Protein AF-S4NIN0-F1 (afdb_monomer_lite)

Sequence (143 aa):
MNIAINLIAAFFIVFGVINLISAWRQRSNNEVTDYSLAIGITQLIIAVIVFLLAEPLLSFLPFILGIVLVITGVSNVFTALNHRQYVNVSPMPFVLYGILLILVGILLAFNPFGTVLVLLQIFGATMVVMAIMEIVTSWKLGI

InterPro domains:
  IPR005325 Protein of unknown function DUF308, membrane [PF03729] (6-51)
  IPR005325 Protein of unknown function DUF308, membrane [PF03729] (97-139)
  IPR052712 Acid resistance chaperone HdeD [PTHR34989] (6-84)

Foldseek 3Di:
DDVVLVVLLVVLVVVLVVLVVVLVVVVVVPDPDNCSVVVSVVSVVVSVCCSVVVVVVVLVVLLVVLVVLLVQLVVQLVCLVPCPPPVPDRSVVSNVSSVVSNVLSVCCNVPVVVSVVVVVVVVVVVVVVVVVVVVVVCVVVVD

Radius of gyration: 26.56 Å; chains: 1; bounding box: 56×49×72 Å

Secondary structure (DSSP, 8-state):
--HHHHHHHHHHHHHHHHHHHHHHHHTTTT-S---HHHHHHHHHHHHHHHHHHHHHHHHHHHHHHHHHHHHHHHHHHHHHHH-TT-TTS-SHHHHHHHHHHHHHHHHHHHSHHHHHHHHHHHHHHHHHHHHHHHHHHHHHHT-

pLDDT: mean 80.47, std 14.11, range [51.28, 97.88]

Organism: NCBI:txid1423780

Structure (mmCIF, N/CA/C/O backbone):
data_AF-S4NIN0-F1
#
_entry.id   AF-S4NIN0-F1
#
loop_
_atom_site.group_PDB
_atom_site.id
_atom_site.type_symbol
_atom_site.label_atom_id
_atom_site.label_alt_id
_atom_site.label_comp_id
_atom_site.label_asym_id
_atom_site.label_entity_id
_atom_site.label_seq_id
_atom_site.pdbx_PDB_ins_code
_atom_site.Cartn_x
_atom_site.Cartn_y
_atom_site.Cartn_z
_atom_site.occupancy
_atom_site.B_iso_or_equiv
_atom_site.auth_seq_id
_atom_site.auth_comp_id
_atom_site.auth_asym_id
_atom_site.auth_atom_id
_atom_site.pdbx_PDB_model_num
ATOM 1 N N . MET A 1 1 ? -16.348 -2.124 1.184 1.00 51.28 1 MET A N 1
ATOM 2 C CA . MET A 1 1 ? -16.293 -2.252 2.655 1.00 51.28 1 MET A CA 1
ATOM 3 C C . MET A 1 1 ? -15.322 -3.377 2.984 1.00 51.28 1 MET A C 1
ATOM 5 O O . MET A 1 1 ? -15.539 -4.489 2.516 1.00 51.28 1 MET A O 1
ATOM 9 N N . ASN A 1 2 ? -14.212 -3.088 3.662 1.00 72.12 2 ASN A N 1
ATOM 10 C CA . ASN A 1 2 ? -13.121 -4.044 3.866 1.00 72.12 2 ASN A CA 1
ATOM 11 C C . ASN A 1 2 ? -13.560 -5.134 4.869 1.00 72.12 2 ASN A C 1
ATOM 13 O O . ASN A 1 2 ? -13.809 -4.831 6.035 1.00 72.12 2 ASN A O 1
ATOM 17 N N . ILE A 1 3 ? -13.696 -6.392 4.425 1.00 76.88 3 ILE A N 1
ATOM 18 C CA . ILE A 1 3 ? -14.247 -7.503 5.235 1.00 76.88 3 ILE A CA 1
ATOM 19 C C . ILE A 1 3 ? -13.480 -7.678 6.553 1.00 76.88 3 ILE A C 1
ATOM 21 O O . ILE A 1 3 ? -14.094 -7.899 7.593 1.00 76.88 3 ILE A O 1
ATOM 25 N N . ALA A 1 4 ? -12.157 -7.499 6.533 1.00 66.44 4 ALA A N 1
ATOM 26 C CA . ALA A 1 4 ? -11.323 -7.571 7.730 1.00 66.44 4 ALA A CA 1
ATOM 27 C C . ALA A 1 4 ? -11.675 -6.489 8.768 1.00 66.44 4 ALA A C 1
ATOM 29 O O . ALA A 1 4 ? -11.797 -6.793 9.951 1.00 66.44 4 ALA A O 1
ATOM 30 N N . ILE A 1 5 ? -11.906 -5.246 8.330 1.00 67.12 5 ILE A N 1
ATOM 31 C CA . ILE A 1 5 ? -12.282 -4.135 9.220 1.00 67.12 5 ILE A CA 1
ATOM 32 C C . ILE A 1 5 ? -13.664 -4.395 9.821 1.00 67.12 5 ILE A C 1
ATOM 34 O O . ILE A 1 5 ? -13.843 -4.228 11.023 1.00 67.12 5 ILE A O 1
ATOM 38 N N . ASN A 1 6 ? -14.613 -4.889 9.020 1.00 70.94 6 ASN A N 1
ATOM 39 C CA . ASN A 1 6 ? -15.934 -5.273 9.517 1.00 70.94 6 ASN A CA 1
ATOM 40 C C . ASN A 1 6 ? -15.868 -6.411 10.542 1.00 70.94 6 ASN A C 1
ATOM 42 O O . ASN A 1 6 ? -16.598 -6.368 11.527 1.00 70.94 6 ASN A O 1
ATOM 46 N N . LEU A 1 7 ? -15.003 -7.408 10.340 1.00 76.56 7 LEU A N 1
ATOM 47 C CA . LEU A 1 7 ? -14.821 -8.505 11.294 1.00 76.56 7 LEU A CA 1
ATOM 48 C C . LEU A 1 7 ? -14.216 -8.014 12.614 1.00 76.56 7 LEU A C 1
ATOM 50 O O . LEU A 1 7 ? -14.699 -8.388 13.681 1.00 76.56 7 LEU A O 1
ATOM 54 N N . ILE A 1 8 ? -13.212 -7.136 12.551 1.00 66.75 8 ILE A N 1
ATOM 55 C CA . ILE A 1 8 ? -12.598 -6.529 13.740 1.00 66.75 8 ILE A CA 1
ATOM 56 C C . ILE A 1 8 ? -13.618 -5.644 14.471 1.00 66.75 8 ILE A C 1
ATOM 58 O O . ILE A 1 8 ? -13.784 -5.761 15.684 1.00 66.75 8 ILE A O 1
ATOM 62 N N . ALA A 1 9 ? -14.360 -4.807 13.744 1.00 65.31 9 ALA A N 1
ATOM 63 C CA . ALA A 1 9 ? -15.401 -3.951 14.306 1.00 65.31 9 ALA A CA 1
ATOM 64 C C . ALA A 1 9 ? -16.528 -4.766 14.955 1.00 65.31 9 ALA A C 1
ATOM 66 O O . ALA A 1 9 ? -16.929 -4.476 16.079 1.00 65.31 9 ALA A O 1
ATOM 67 N N . ALA A 1 10 ? -16.9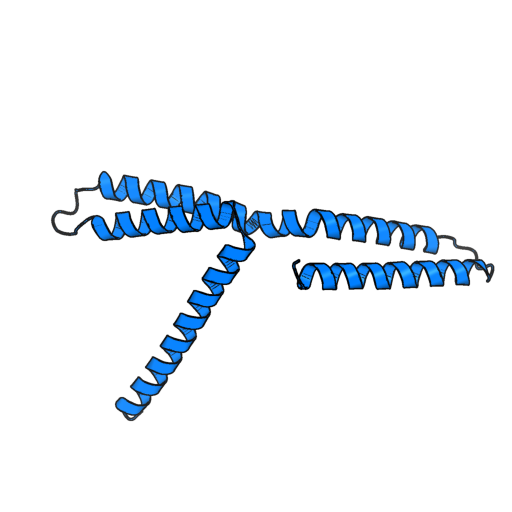98 -5.824 14.288 1.00 74.88 10 ALA A N 1
ATOM 68 C CA . ALA A 1 10 ? -18.007 -6.729 14.826 1.00 74.88 10 ALA A CA 1
ATOM 69 C C . ALA A 1 10 ? -17.519 -7.426 16.103 1.00 74.88 10 ALA A C 1
ATOM 71 O O . ALA A 1 10 ? -18.270 -7.503 17.072 1.00 74.88 10 ALA A O 1
ATOM 72 N N . PHE A 1 11 ? -16.259 -7.868 16.143 1.00 74.94 11 PHE A N 1
ATOM 73 C CA . PHE A 1 11 ? -15.654 -8.446 17.343 1.00 74.94 11 PHE A CA 1
ATOM 74 C C . PHE A 1 11 ? -15.674 -7.461 18.521 1.00 74.94 11 PHE A C 1
ATOM 76 O O . PHE A 1 11 ? -16.152 -7.808 19.601 1.00 74.94 11 PHE A O 1
ATOM 83 N N . PHE A 1 12 ? -15.234 -6.216 18.310 1.00 68.38 12 PHE A N 1
ATOM 84 C CA . PHE A 1 12 ? -15.247 -5.188 19.354 1.00 68.38 12 PHE A CA 1
ATOM 85 C C . PHE A 1 12 ? -16.663 -4.777 19.782 1.00 68.38 12 PHE A C 1
ATOM 87 O O . PHE A 1 12 ? -16.886 -4.550 20.970 1.00 68.38 12 PHE A O 1
ATOM 94 N N . ILE A 1 13 ? -17.630 -4.728 18.860 1.00 73.00 13 ILE A N 1
ATOM 95 C CA . ILE A 1 13 ? -19.041 -4.461 19.182 1.00 73.00 13 ILE A CA 1
ATOM 96 C C . ILE A 1 13 ? -19.612 -5.586 20.047 1.00 73.00 13 ILE A C 1
ATOM 98 O O . ILE A 1 13 ? -20.211 -5.309 21.083 1.00 73.00 13 ILE A O 1
ATOM 102 N N . VAL A 1 14 ? -19.397 -6.850 19.669 1.00 77.69 14 VAL A N 1
ATOM 103 C CA . VAL A 1 14 ? -19.869 -8.008 20.444 1.00 77.69 14 VAL A CA 1
ATOM 104 C C . VAL A 1 14 ? -19.254 -7.999 21.844 1.00 77.69 14 VAL A C 1
ATOM 106 O O . VAL A 1 14 ? -19.980 -8.128 22.828 1.00 77.69 14 VAL A O 1
ATOM 109 N N . PHE A 1 15 ? -17.946 -7.760 21.960 1.00 69.69 15 PHE A N 1
ATOM 110 C CA . PHE A 1 15 ? -17.277 -7.645 23.258 1.00 69.69 15 PHE A CA 1
ATOM 111 C C . PHE A 1 15 ? -17.782 -6.458 24.091 1.00 69.69 15 PHE A C 1
ATOM 113 O O . PHE A 1 15 ? -18.024 -6.612 25.288 1.00 69.69 15 PHE A O 1
ATOM 120 N N . GLY A 1 16 ? -17.996 -5.294 23.472 1.00 67.25 16 GLY A N 1
ATOM 121 C CA . GLY A 1 16 ? -18.553 -4.117 24.138 1.00 67.25 16 GLY A CA 1
ATOM 122 C C . GLY A 1 16 ? -19.965 -4.362 24.675 1.00 67.25 16 GLY A C 1
ATOM 123 O O . GLY A 1 16 ? -20.258 -4.009 25.815 1.00 67.25 16 GLY A O 1
ATOM 124 N N . VAL A 1 17 ? -20.819 -5.037 23.897 1.00 75.12 17 VAL A N 1
ATOM 125 C CA . VAL A 1 17 ? -22.184 -5.406 24.306 1.00 75.12 17 VAL A CA 1
ATOM 126 C C . VAL A 1 17 ? -22.167 -6.429 25.445 1.00 75.12 17 VAL A C 1
ATOM 128 O O . VAL A 1 17 ? -22.893 -6.253 26.423 1.00 75.12 17 VAL A O 1
ATOM 131 N N . ILE A 1 18 ? -21.314 -7.458 25.375 1.00 72.12 18 ILE A N 1
ATOM 132 C CA . ILE A 1 18 ? -21.166 -8.459 26.447 1.00 72.12 18 ILE A CA 1
ATOM 133 C C . ILE A 1 18 ? -20.757 -7.789 27.767 1.00 72.12 18 ILE A C 1
ATOM 135 O O . ILE A 1 18 ? -21.344 -8.085 28.809 1.00 72.12 18 ILE A O 1
ATOM 139 N N . ASN A 1 19 ? -19.801 -6.857 27.732 1.00 63.19 19 ASN A N 1
ATOM 140 C CA . ASN A 1 19 ? -19.353 -6.147 28.932 1.00 63.19 19 ASN A CA 1
ATOM 141 C C . ASN A 1 19 ? -20.395 -5.153 29.464 1.00 63.19 19 ASN A C 1
ATOM 143 O O . ASN A 1 19 ? -20.506 -4.986 30.676 1.00 63.19 19 ASN A O 1
ATOM 147 N N . LEU A 1 20 ? -21.226 -4.559 28.602 1.00 68.38 20 LEU A N 1
ATOM 148 C CA . LEU A 1 20 ? -22.358 -3.734 29.038 1.00 68.38 20 LEU A CA 1
ATOM 149 C C . LEU A 1 20 ? -23.411 -4.561 29.790 1.00 68.38 20 LEU A C 1
ATOM 151 O O . LEU A 1 20 ? -23.900 -4.151 30.843 1.00 68.38 20 LEU A O 1
ATOM 155 N N . ILE A 1 21 ? -23.731 -5.746 29.260 1.00 71.25 21 ILE A N 1
ATOM 156 C CA . ILE A 1 21 ? -24.680 -6.684 29.870 1.00 71.25 21 ILE A CA 1
ATOM 157 C C . ILE A 1 21 ? -24.124 -7.221 31.195 1.00 71.25 21 ILE A C 1
ATOM 159 O O . ILE A 1 21 ? -24.863 -7.317 32.177 1.00 71.25 21 ILE A O 1
ATOM 163 N N . SER A 1 22 ? -22.826 -7.543 31.255 1.00 61.38 22 SER A N 1
ATOM 164 C CA . SER A 1 22 ? -22.192 -7.999 32.496 1.00 61.38 22 SER A CA 1
ATOM 165 C C . SER A 1 22 ? -22.194 -6.897 33.560 1.00 61.38 22 SER A C 1
ATOM 167 O O . SER A 1 22 ? -22.568 -7.177 34.696 1.00 61.38 22 SER A O 1
ATOM 169 N N . ALA A 1 23 ? -21.919 -5.641 33.187 1.00 59.66 23 ALA A N 1
ATOM 170 C CA . ALA A 1 23 ? -21.960 -4.490 34.088 1.00 59.66 23 ALA A CA 1
ATOM 171 C C . ALA A 1 23 ? -23.367 -4.238 34.660 1.00 59.66 23 ALA A C 1
ATOM 173 O O . ALA A 1 23 ? -23.515 -3.976 35.854 1.00 59.66 23 ALA A O 1
ATOM 174 N N . TRP A 1 24 ? -24.417 -4.379 33.842 1.00 61.53 24 TRP A N 1
ATOM 175 C CA . TRP A 1 24 ? -25.807 -4.280 34.311 1.00 61.53 24 TRP A CA 1
ATOM 176 C C . TRP A 1 24 ? -26.172 -5.399 35.289 1.00 61.53 24 TRP A C 1
ATOM 178 O O . TRP A 1 24 ? -26.855 -5.156 36.283 1.00 61.53 24 TRP A O 1
ATOM 188 N N . ARG A 1 25 ? -25.679 -6.616 35.045 1.00 61.97 25 ARG A N 1
ATOM 189 C CA . ARG A 1 25 ? -25.915 -7.769 35.920 1.00 61.97 25 ARG A CA 1
ATOM 190 C C . ARG A 1 25 ? -25.129 -7.678 37.233 1.00 61.97 25 ARG A C 1
ATOM 192 O O . ARG A 1 25 ? -25.640 -8.086 38.270 1.00 61.97 25 ARG A O 1
ATOM 199 N N . GLN A 1 26 ? -23.928 -7.100 37.211 1.00 51.66 26 GLN A N 1
ATOM 200 C CA . GLN A 1 26 ? -23.083 -6.899 38.396 1.00 51.66 26 GLN A CA 1
ATOM 201 C C . GLN A 1 26 ? -23.640 -5.816 39.329 1.00 51.66 26 GLN A C 1
ATOM 203 O O . GLN A 1 26 ? -23.613 -5.981 40.547 1.00 51.66 26 GLN A O 1
ATOM 208 N N . ARG A 1 27 ? -24.264 -4.772 38.764 1.00 52.16 27 ARG A N 1
ATOM 209 C CA . ARG A 1 27 ? -25.002 -3.744 39.520 1.00 52.16 27 ARG A CA 1
ATOM 210 C C . ARG A 1 27 ? -26.163 -4.304 40.350 1.00 52.16 27 ARG A C 1
ATOM 212 O O . ARG A 1 27 ? -26.557 -3.683 41.328 1.00 52.16 27 ARG A O 1
ATOM 219 N N . SER A 1 28 ? -26.698 -5.469 39.979 1.00 54.28 28 SER A N 1
ATOM 220 C CA . SER A 1 28 ? -27.775 -6.142 40.713 1.00 54.28 28 SER A CA 1
ATOM 221 C C . SER A 1 28 ? -27.293 -6.929 41.941 1.00 54.28 28 SER A C 1
ATOM 223 O O . SER A 1 28 ? -28.134 -7.317 42.748 1.00 54.28 28 SER A O 1
ATOM 225 N N . ASN A 1 29 ? -25.984 -7.180 42.093 1.00 55.00 29 ASN A N 1
ATOM 226 C CA . ASN A 1 29 ? -25.438 -8.085 43.117 1.00 55.00 29 ASN A CA 1
ATOM 227 C C . ASN A 1 29 ? -24.643 -7.395 44.246 1.00 55.00 29 ASN A C 1
ATOM 229 O O . ASN A 1 29 ? -24.083 -8.093 45.082 1.00 55.00 29 ASN A O 1
ATOM 233 N N . ASN A 1 30 ? -24.626 -6.056 44.330 1.00 54.53 30 ASN A N 1
ATOM 234 C CA . ASN A 1 30 ? -24.033 -5.296 45.450 1.00 54.53 30 ASN A CA 1
ATOM 235 C C . ASN A 1 30 ? -22.577 -5.661 45.828 1.00 54.53 30 ASN A C 1
ATOM 237 O O . ASN A 1 30 ? -22.164 -5.458 46.971 1.00 54.53 30 ASN A O 1
ATOM 241 N N . GLU A 1 31 ? -21.761 -6.140 44.887 1.00 54.25 31 GLU A N 1
ATOM 242 C CA . GLU A 1 31 ? -20.325 -6.291 45.130 1.00 54.25 31 GLU A CA 1
ATOM 243 C C . GLU A 1 31 ? -19.595 -4.981 44.825 1.00 54.25 31 GLU A C 1
ATOM 245 O O . GLU A 1 31 ? -19.505 -4.503 43.693 1.00 54.25 31 GLU A O 1
ATOM 250 N N . VAL A 1 32 ? -19.105 -4.384 45.908 1.00 55.00 32 VAL A N 1
ATOM 251 C CA . VAL A 1 32 ? -18.278 -3.185 45.960 1.00 55.00 32 VAL A CA 1
ATOM 252 C C . VAL A 1 32 ? -16.966 -3.471 45.240 1.00 55.00 32 VAL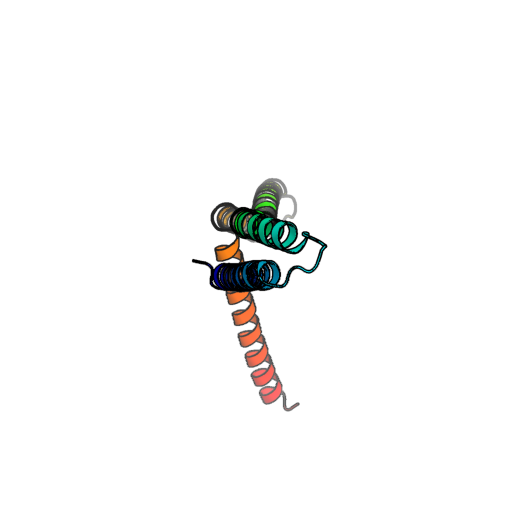 A C 1
ATOM 254 O O . VAL A 1 32 ? -16.070 -4.062 45.829 1.00 55.00 32 VAL A O 1
ATOM 257 N N . THR A 1 33 ? -16.868 -3.096 43.963 1.00 51.66 33 THR A N 1
ATOM 258 C CA . THR A 1 33 ? -15.771 -2.300 43.375 1.00 51.66 33 THR A CA 1
ATOM 259 C C . THR A 1 33 ? -16.140 -1.966 41.914 1.00 51.66 33 THR A C 1
ATOM 261 O O . THR A 1 33 ? -16.033 -2.786 41.004 1.00 51.66 33 THR A O 1
ATOM 264 N N . ASP A 1 34 ? -16.594 -0.732 41.702 1.00 61.78 34 ASP A N 1
ATOM 265 C CA . ASP A 1 34 ? -17.327 -0.213 40.533 1.00 61.78 34 ASP A CA 1
ATOM 266 C C . ASP A 1 34 ? -16.429 0.110 39.305 1.00 61.78 34 ASP A C 1
ATOM 268 O O . ASP A 1 34 ? -16.487 1.198 38.737 1.00 61.78 34 ASP A O 1
ATOM 272 N N . TYR A 1 35 ? -15.539 -0.810 38.896 1.00 59.88 35 TYR A N 1
ATOM 273 C CA . TYR A 1 35 ? -14.641 -0.610 37.735 1.00 59.88 35 TYR A CA 1
ATOM 274 C C . TYR A 1 35 ? -15.167 -1.204 36.416 1.00 59.88 35 TYR A C 1
ATOM 276 O O . TYR A 1 35 ? -14.658 -0.860 35.347 1.00 59.88 35 TYR A O 1
ATOM 284 N N . SER A 1 36 ? -16.191 -2.064 36.442 1.00 63.44 36 SER A N 1
ATOM 285 C CA . SER A 1 36 ? -16.702 -2.735 35.232 1.00 63.44 36 SER A CA 1
ATOM 286 C C . SER A 1 36 ? -17.366 -1.770 34.242 1.00 63.44 36 SER A C 1
ATOM 288 O O . SER A 1 36 ? -17.176 -1.904 33.032 1.00 63.44 36 SER A O 1
ATOM 290 N N . LEU A 1 37 ? -18.052 -0.732 34.736 1.00 67.00 37 LEU A N 1
ATOM 291 C CA . LEU A 1 37 ? -18.590 0.355 33.908 1.00 67.00 37 LEU A CA 1
ATOM 292 C C . LEU A 1 37 ? -17.478 1.169 33.231 1.00 67.00 37 LEU A C 1
ATOM 294 O O . LEU A 1 37 ? -17.554 1.440 32.032 1.00 67.00 37 LEU A O 1
ATOM 298 N N . ALA A 1 38 ? -16.425 1.519 33.975 1.00 75.00 38 ALA A N 1
ATOM 299 C CA . ALA A 1 38 ? -15.283 2.256 33.437 1.00 75.00 38 ALA A CA 1
ATOM 300 C C . ALA A 1 38 ? -14.544 1.451 32.352 1.00 75.00 38 ALA A C 1
ATOM 302 O O . ALA A 1 38 ? -14.178 2.003 31.312 1.00 75.00 38 ALA A O 1
ATOM 303 N N . ILE A 1 39 ? -14.385 0.138 32.549 1.00 68.62 39 ILE A N 1
ATOM 304 C CA . ILE A 1 39 ? -13.783 -0.771 31.562 1.00 68.62 39 ILE A CA 1
ATOM 305 C C . ILE A 1 39 ? -14.655 -0.871 30.303 1.00 68.62 39 ILE A C 1
ATOM 307 O O . ILE A 1 39 ? -14.128 -0.728 29.201 1.00 68.62 39 ILE A O 1
ATOM 311 N N . GLY A 1 40 ? -15.974 -1.047 30.444 1.00 67.44 40 GLY A N 1
ATOM 312 C CA . GLY A 1 40 ? -16.894 -1.120 29.304 1.00 67.44 40 GLY A CA 1
ATOM 313 C C . GLY A 1 40 ? -16.905 0.161 28.460 1.00 67.44 40 GLY A C 1
ATOM 314 O O . GLY A 1 40 ? -16.820 0.097 27.234 1.00 67.44 40 GLY A O 1
ATOM 315 N N . ILE A 1 41 ? -16.919 1.334 29.105 1.00 75.25 41 ILE A N 1
ATOM 316 C CA . ILE A 1 41 ? -16.829 2.634 28.418 1.00 75.25 41 ILE A CA 1
ATOM 317 C C . ILE A 1 41 ? -15.475 2.780 27.711 1.00 75.25 41 ILE A C 1
ATOM 319 O O . ILE A 1 41 ? -15.428 3.167 26.544 1.00 75.25 41 ILE A O 1
ATOM 323 N N . THR A 1 42 ? -14.375 2.421 28.378 1.00 72.00 42 THR A N 1
ATOM 324 C CA . THR A 1 42 ? -13.027 2.491 27.792 1.00 72.00 42 THR A CA 1
ATOM 325 C C . THR A 1 42 ? -12.904 1.584 26.565 1.00 72.00 42 THR A C 1
ATOM 327 O O . THR A 1 42 ? -12.352 1.993 25.546 1.00 72.00 42 THR A O 1
ATOM 330 N N . GLN A 1 43 ? -13.473 0.378 26.612 1.00 70.44 43 GLN A N 1
ATOM 331 C CA . GLN A 1 43 ? -13.488 -0.544 25.475 1.00 70.44 43 GLN A CA 1
ATOM 332 C C . GLN A 1 43 ? -14.304 -0.017 24.291 1.00 70.44 43 GLN A C 1
ATOM 334 O O . GLN A 1 43 ? -13.862 -0.164 23.153 1.00 70.44 43 GLN A O 1
ATOM 339 N N . LEU A 1 44 ? -15.452 0.630 24.531 1.00 75.38 44 LEU A N 1
ATOM 340 C CA . LEU A 1 44 ? -16.230 1.272 23.465 1.00 75.38 44 LEU A CA 1
ATOM 341 C C . LEU A 1 44 ? -15.462 2.431 22.819 1.00 75.38 44 LEU A C 1
ATOM 343 O O . LEU A 1 44 ? -15.459 2.555 21.596 1.00 75.38 44 LEU A O 1
ATOM 347 N N . ILE A 1 45 ? -14.764 3.243 23.617 1.00 80.06 45 ILE A N 1
ATOM 348 C CA . ILE A 1 45 ? -13.912 4.324 23.104 1.00 80.06 45 ILE A CA 1
ATOM 349 C C . ILE A 1 45 ? -12.788 3.748 22.234 1.00 80.06 45 ILE A C 1
ATOM 351 O O . ILE A 1 45 ? -12.578 4.218 21.117 1.00 80.06 45 ILE A O 1
ATOM 355 N N . ILE A 1 46 ? -12.109 2.692 22.695 1.00 74.19 46 ILE A N 1
ATOM 356 C CA . ILE A 1 46 ? -11.070 2.003 21.916 1.00 74.19 46 ILE A CA 1
ATOM 357 C C . ILE A 1 46 ? -11.648 1.433 20.615 1.00 74.19 46 ILE A C 1
ATOM 359 O O . ILE A 1 46 ? -11.028 1.588 19.568 1.00 74.19 46 ILE A O 1
ATOM 363 N N . ALA A 1 47 ? -12.838 0.828 20.645 1.00 73.38 47 ALA A N 1
ATOM 364 C CA . ALA A 1 47 ? -13.493 0.293 19.453 1.00 73.38 47 ALA A CA 1
ATOM 365 C C . ALA A 1 47 ? -13.755 1.379 18.399 1.00 73.38 47 ALA A C 1
ATOM 367 O O . ALA A 1 47 ? -13.471 1.172 17.220 1.00 73.38 47 ALA A O 1
ATOM 368 N N . VAL A 1 48 ? -14.241 2.552 18.820 1.00 76.69 48 VAL A N 1
ATOM 369 C CA . VAL A 1 48 ? -14.465 3.703 17.929 1.00 76.69 48 VAL A CA 1
ATOM 370 C C . VAL A 1 48 ? -13.143 4.235 17.379 1.00 76.69 48 VAL A C 1
ATOM 372 O O . VAL A 1 48 ? -13.043 4.488 16.180 1.00 76.69 48 VAL A O 1
ATOM 375 N N . ILE A 1 49 ? -12.112 4.357 18.220 1.00 76.62 49 ILE A N 1
ATOM 376 C CA . ILE A 1 49 ? -10.777 4.789 17.786 1.00 76.62 49 ILE A CA 1
ATOM 377 C C . ILE A 1 49 ? -10.222 3.817 16.745 1.00 76.62 49 ILE A C 1
ATOM 379 O O . ILE A 1 49 ? -9.810 4.250 15.677 1.00 76.62 49 ILE A O 1
ATOM 383 N N . VAL A 1 50 ? -10.243 2.511 17.014 1.00 78.56 50 VAL A N 1
ATOM 384 C CA . VAL A 1 50 ? -9.768 1.494 16.067 1.00 78.56 50 VAL A CA 1
ATOM 385 C C . VAL A 1 50 ? -10.583 1.544 14.779 1.00 78.56 50 VAL A C 1
ATOM 387 O O . VAL A 1 50 ? -9.997 1.521 13.706 1.00 78.56 50 VAL A O 1
ATOM 390 N N . PHE A 1 51 ? -11.907 1.672 14.850 1.00 74.38 51 PHE A N 1
ATOM 391 C CA . PHE A 1 51 ? -12.752 1.740 13.658 1.00 74.38 51 PHE A CA 1
ATOM 392 C C . PHE A 1 51 ? -12.427 2.949 12.770 1.00 74.38 51 PHE A C 1
ATOM 394 O O . PHE A 1 51 ? -12.339 2.808 11.553 1.00 74.38 51 PHE A O 1
ATOM 401 N N . LEU A 1 52 ? -12.206 4.121 13.370 1.00 73.69 52 LEU A N 1
ATOM 402 C CA . LEU A 1 52 ? -11.921 5.353 12.632 1.00 73.69 52 LEU A CA 1
ATOM 403 C C . LEU A 1 52 ? -10.461 5.457 12.174 1.00 73.69 52 LEU A C 1
ATOM 405 O O . LEU A 1 52 ? -10.195 5.998 11.103 1.00 73.69 52 LEU A O 1
ATOM 409 N N . LEU A 1 53 ? -9.510 4.967 12.974 1.00 76.56 53 LEU A N 1
ATOM 410 C CA . LEU A 1 53 ? -8.080 5.133 12.706 1.00 76.56 53 LEU A CA 1
ATOM 411 C C . LEU A 1 53 ? -7.454 3.929 12.000 1.00 76.56 53 LEU A C 1
ATOM 413 O O . LEU A 1 53 ? -6.430 4.115 11.350 1.00 76.56 53 LEU A O 1
ATOM 417 N N . ALA A 1 54 ? -8.017 2.719 12.071 1.00 77.00 54 ALA A N 1
ATOM 418 C CA . ALA A 1 54 ? -7.390 1.548 11.453 1.00 77.00 54 ALA A CA 1
ATOM 419 C C . ALA A 1 54 ? -7.243 1.706 9.938 1.00 77.00 54 ALA A C 1
ATOM 421 O O . ALA A 1 54 ? -6.182 1.410 9.399 1.00 77.00 54 ALA A O 1
ATOM 422 N N . GLU A 1 55 ? -8.269 2.194 9.240 1.00 74.69 55 GLU A N 1
ATOM 423 C CA . GLU A 1 55 ? -8.209 2.317 7.782 1.00 74.69 55 GLU A CA 1
ATOM 424 C C . GLU A 1 55 ? -7.155 3.349 7.327 1.00 74.69 55 GLU A C 1
ATOM 426 O O . GLU A 1 55 ? -6.268 2.969 6.553 1.00 74.69 55 GLU A O 1
ATOM 431 N N . PRO A 1 56 ? -7.126 4.588 7.866 1.00 77.06 56 PRO A N 1
ATOM 432 C CA . PRO A 1 56 ? -6.057 5.535 7.562 1.00 77.06 56 PRO A CA 1
ATOM 433 C C . PRO A 1 56 ? -4.671 5.039 7.990 1.00 77.06 56 PRO A C 1
ATOM 435 O O . PRO A 1 56 ? -3.736 5.123 7.195 1.00 77.06 56 PRO A O 1
ATOM 438 N N . LEU A 1 57 ? -4.526 4.476 9.197 1.00 81.69 57 LEU A N 1
ATOM 439 C CA . LEU A 1 57 ? -3.234 4.003 9.709 1.00 81.69 57 LEU A CA 1
ATOM 440 C C . LEU A 1 57 ? -2.653 2.874 8.862 1.00 81.69 57 LEU A C 1
ATOM 442 O O . LEU A 1 57 ? -1.470 2.895 8.532 1.00 81.69 57 LEU A O 1
ATOM 446 N N . LEU A 1 58 ? -3.471 1.893 8.489 1.00 81.19 58 LEU A N 1
ATOM 447 C CA . LEU A 1 58 ? -2.998 0.773 7.687 1.00 81.19 58 LEU A CA 1
ATOM 448 C C . LEU A 1 58 ? -2.673 1.242 6.253 1.00 81.19 58 LEU A C 1
ATOM 450 O O . LEU A 1 58 ? -1.739 0.729 5.636 1.00 81.19 58 LEU A O 1
ATOM 454 N N . SER A 1 59 ? -3.408 2.230 5.724 1.00 85.50 59 SER A N 1
ATOM 455 C CA . SER A 1 59 ? -3.173 2.807 4.388 1.00 85.50 59 SER A CA 1
ATOM 456 C C . SER A 1 59 ? -1.927 3.697 4.309 1.00 85.50 59 SER A C 1
ATOM 458 O O . SER A 1 59 ? -1.430 3.979 3.218 1.00 85.50 59 SER A O 1
ATOM 460 N N . PHE A 1 60 ? -1.386 4.097 5.461 1.00 86.50 60 PHE A N 1
ATOM 461 C CA . PHE A 1 60 ? -0.239 4.991 5.555 1.00 86.50 60 PHE A CA 1
ATOM 462 C C . PHE A 1 60 ? 1.047 4.359 5.014 1.00 86.50 60 PHE A C 1
ATOM 464 O O . PHE A 1 60 ? 1.827 5.020 4.329 1.00 86.50 60 PHE A O 1
ATOM 471 N N . LEU A 1 61 ? 1.259 3.065 5.275 1.00 89.69 61 LEU A N 1
ATOM 472 C CA . LEU A 1 61 ? 2.470 2.373 4.836 1.00 89.69 61 LEU A CA 1
ATOM 473 C C . LEU A 1 61 ? 2.539 2.262 3.300 1.00 89.69 61 LEU A C 1
ATOM 475 O O . LEU A 1 61 ? 3.532 2.721 2.730 1.00 89.69 61 LEU A O 1
ATOM 479 N N . PRO A 1 62 ? 1.513 1.739 2.591 1.00 90.19 62 PRO A N 1
ATOM 480 C CA . PRO A 1 62 ? 1.565 1.695 1.134 1.00 90.19 62 PRO A CA 1
ATOM 481 C C . PRO A 1 62 ? 1.504 3.087 0.495 1.00 90.19 62 PRO A C 1
ATOM 483 O O . PRO A 1 62 ? 2.076 3.273 -0.575 1.00 90.19 62 PRO A O 1
ATOM 486 N N . PHE A 1 63 ? 0.905 4.080 1.158 1.00 91.06 63 PHE A N 1
ATOM 487 C CA . PHE A 1 63 ? 0.964 5.474 0.717 1.00 91.06 63 PHE A CA 1
ATOM 488 C C . PHE A 1 63 ? 2.402 6.021 0.705 1.00 91.06 63 PHE A C 1
ATOM 490 O O . PHE A 1 63 ? 2.846 6.551 -0.315 1.00 91.06 63 PHE A O 1
ATOM 497 N N . ILE A 1 64 ? 3.163 5.837 1.794 1.00 93.75 64 ILE A N 1
ATOM 498 C CA . ILE A 1 64 ? 4.584 6.225 1.843 1.00 93.75 64 ILE A CA 1
ATOM 499 C C . ILE A 1 64 ? 5.374 5.492 0.761 1.00 93.75 64 ILE A C 1
ATOM 501 O O . ILE A 1 64 ? 6.156 6.118 0.045 1.00 93.75 64 ILE A O 1
ATOM 505 N N . LEU A 1 65 ? 5.155 4.181 0.613 1.00 94.06 65 LEU A N 1
ATOM 506 C CA . LEU A 1 65 ? 5.795 3.402 -0.447 1.00 94.06 65 LEU A CA 1
ATOM 507 C C . LEU A 1 65 ? 5.470 3.974 -1.830 1.00 94.06 65 LEU A C 1
ATOM 509 O O . LEU A 1 65 ? 6.367 4.089 -2.659 1.00 94.06 65 LEU A O 1
ATOM 513 N N . GLY A 1 66 ? 4.226 4.399 -2.059 1.00 94.69 66 GLY A N 1
ATOM 514 C CA . GLY A 1 66 ? 3.816 5.060 -3.292 1.00 94.69 66 GLY A CA 1
ATOM 515 C C . GLY A 1 66 ? 4.635 6.315 -3.586 1.00 94.69 66 GLY A C 1
ATOM 516 O O . GLY A 1 66 ? 5.192 6.444 -4.676 1.00 94.69 66 GLY A O 1
ATOM 517 N N . ILE A 1 67 ? 4.795 7.197 -2.596 1.00 95.44 67 ILE A N 1
ATOM 518 C CA . ILE A 1 67 ? 5.619 8.410 -2.726 1.00 95.44 67 ILE A CA 1
ATOM 519 C C . ILE A 1 67 ? 7.077 8.056 -3.031 1.00 95.44 67 ILE A C 1
ATOM 521 O O . ILE A 1 67 ? 7.664 8.619 -3.956 1.00 95.44 67 ILE A O 1
ATOM 525 N N . VAL A 1 68 ? 7.658 7.112 -2.286 1.00 96.50 68 VAL A N 1
ATOM 526 C CA . VAL A 1 68 ? 9.042 6.663 -2.503 1.00 96.50 68 VAL A CA 1
ATOM 527 C C . VAL A 1 68 ? 9.217 6.140 -3.928 1.00 96.50 68 VAL A C 1
ATOM 529 O O . VAL A 1 68 ? 10.164 6.531 -4.604 1.00 96.50 68 VAL A O 1
ATOM 532 N N . LEU A 1 69 ? 8.278 5.330 -4.424 1.00 96.50 69 LEU A N 1
ATOM 533 C CA . LEU A 1 69 ? 8.314 4.799 -5.786 1.00 96.50 69 LEU A CA 1
ATOM 534 C C . LEU A 1 69 ? 8.202 5.883 -6.857 1.00 96.50 69 LEU A C 1
ATOM 536 O O . LEU A 1 69 ? 8.908 5.800 -7.861 1.00 96.50 69 LEU A O 1
ATOM 540 N N . VAL A 1 70 ? 7.377 6.914 -6.646 1.00 97.56 70 VAL A N 1
ATOM 541 C CA . VAL A 1 70 ? 7.325 8.067 -7.557 1.00 97.56 70 VAL A CA 1
ATOM 542 C C . VAL A 1 70 ? 8.679 8.767 -7.598 1.00 97.56 70 VAL A C 1
ATOM 544 O O . VAL A 1 70 ? 9.201 9.004 -8.685 1.00 97.56 70 VAL A O 1
ATOM 547 N N . ILE A 1 71 ? 9.280 9.046 -6.438 1.00 97.00 71 ILE A N 1
ATOM 548 C CA . ILE A 1 71 ? 10.594 9.700 -6.360 1.00 97.00 71 ILE A CA 1
ATOM 549 C C . ILE A 1 71 ? 11.650 8.850 -7.074 1.00 97.00 71 ILE A C 1
ATOM 551 O O . ILE A 1 71 ? 12.345 9.349 -7.957 1.00 97.00 71 ILE A O 1
ATOM 555 N N . THR A 1 72 ? 11.735 7.556 -6.757 1.00 95.50 72 THR A N 1
ATOM 556 C CA . THR A 1 72 ? 12.681 6.630 -7.393 1.00 95.50 72 THR A CA 1
ATOM 557 C C . THR A 1 72 ? 12.449 6.517 -8.898 1.00 95.50 72 THR A C 1
ATOM 559 O O . THR A 1 72 ? 13.406 6.527 -9.670 1.00 95.50 72 THR A O 1
ATOM 562 N N . GLY A 1 73 ? 11.195 6.435 -9.339 1.00 94.44 73 GLY A N 1
ATOM 563 C CA . GLY A 1 73 ? 10.841 6.353 -10.750 1.00 94.44 73 GLY A CA 1
ATOM 564 C C . GLY A 1 73 ? 11.251 7.604 -11.520 1.00 94.44 73 GLY A C 1
ATOM 565 O O . GLY A 1 73 ? 11.899 7.495 -12.561 1.00 94.44 73 GLY A O 1
ATOM 566 N N . VAL A 1 74 ? 10.975 8.788 -10.966 1.00 95.38 74 VAL A N 1
ATOM 567 C CA . VAL A 1 74 ? 11.422 10.071 -11.524 1.00 95.38 74 VAL A CA 1
ATOM 568 C C . VAL A 1 74 ? 12.948 10.113 -11.605 1.00 95.38 74 VAL A C 1
ATOM 570 O O . VAL A 1 74 ? 13.488 10.366 -12.682 1.00 95.38 74 VAL A O 1
ATOM 573 N N . SER A 1 75 ? 13.658 9.792 -10.519 1.00 93.56 75 SER A N 1
ATOM 574 C CA . SER A 1 75 ? 15.126 9.740 -10.514 1.00 93.56 75 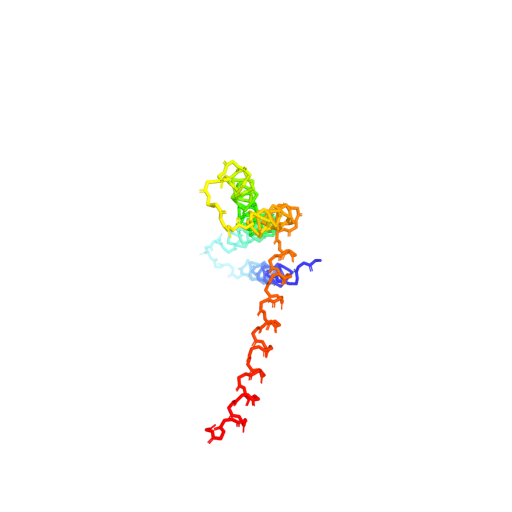SER A CA 1
ATOM 575 C C . SER A 1 75 ? 15.682 8.777 -11.567 1.00 93.56 75 SER A C 1
ATOM 577 O O . SER A 1 75 ? 16.633 9.126 -12.261 1.00 93.56 75 SER A O 1
ATOM 579 N N . ASN A 1 76 ? 15.077 7.601 -11.745 1.00 91.12 76 ASN A N 1
ATOM 580 C CA . ASN A 1 76 ? 15.505 6.626 -12.748 1.00 91.12 76 ASN A CA 1
ATOM 581 C C . ASN A 1 76 ? 15.315 7.140 -14.178 1.00 91.12 76 ASN A C 1
ATOM 583 O O . ASN A 1 76 ? 16.212 6.969 -15.004 1.00 91.12 76 ASN A O 1
ATOM 587 N N . VAL A 1 77 ? 14.192 7.807 -14.468 1.00 91.69 77 VAL A N 1
ATOM 588 C CA . VAL A 1 77 ? 13.957 8.430 -15.780 1.00 91.69 77 VAL A CA 1
ATOM 589 C C . VAL A 1 77 ? 14.992 9.523 -16.045 1.00 91.69 77 VAL A C 1
ATOM 591 O O . VAL A 1 77 ? 15.624 9.514 -17.100 1.00 91.69 77 VAL A O 1
ATOM 594 N N . PHE A 1 78 ? 15.225 10.425 -15.087 1.00 90.00 78 PHE A N 1
ATOM 595 C CA . PHE A 1 78 ? 16.232 11.481 -15.234 1.00 90.00 78 PHE A CA 1
ATOM 596 C C . PHE A 1 78 ? 17.636 10.910 -15.444 1.00 90.00 78 PHE A C 1
ATOM 598 O O . PHE A 1 78 ? 18.333 11.323 -16.369 1.00 90.00 78 PHE A O 1
ATOM 605 N N . THR A 1 79 ? 18.038 9.924 -14.642 1.00 87.62 79 THR A N 1
ATOM 606 C CA . THR A 1 79 ? 19.341 9.264 -14.775 1.00 87.62 79 THR A CA 1
ATOM 607 C C . THR A 1 79 ? 19.488 8.593 -16.137 1.00 87.62 79 THR A C 1
ATOM 609 O O . THR A 1 79 ? 20.511 8.797 -16.785 1.00 87.62 79 THR A O 1
ATOM 612 N N . ALA A 1 80 ? 18.478 7.856 -16.606 1.00 86.56 80 ALA A N 1
ATOM 613 C CA . ALA A 1 80 ? 18.512 7.171 -17.899 1.00 86.56 80 ALA A CA 1
ATOM 614 C C . ALA A 1 80 ? 18.586 8.140 -19.092 1.00 86.56 80 ALA A C 1
ATOM 616 O O . ALA A 1 80 ? 19.210 7.829 -20.107 1.00 86.56 80 ALA A O 1
ATOM 617 N N . LEU A 1 81 ? 17.973 9.322 -18.974 1.00 83.75 81 LEU A N 1
ATOM 618 C CA . LEU A 1 81 ? 18.013 10.355 -20.009 1.00 83.75 81 LEU A CA 1
ATOM 619 C C . LEU A 1 81 ? 19.339 11.135 -20.013 1.00 83.75 81 LEU A C 1
ATOM 621 O O . LEU A 1 81 ? 19.861 11.413 -21.094 1.00 83.75 81 LEU A O 1
ATOM 625 N N . ASN A 1 82 ? 19.898 11.447 -18.836 1.00 79.31 82 ASN A N 1
ATOM 626 C CA . ASN A 1 82 ? 21.152 12.201 -18.706 1.00 79.31 82 ASN A CA 1
ATOM 627 C C . ASN A 1 82 ? 22.412 11.339 -18.890 1.00 79.31 82 ASN A C 1
ATOM 629 O O . ASN A 1 82 ? 23.411 11.829 -19.412 1.00 79.31 82 ASN A O 1
ATOM 633 N N . HIS A 1 83 ? 22.394 10.061 -18.500 1.00 65.56 83 HIS A N 1
ATOM 634 C CA . HIS A 1 83 ? 23.545 9.158 -18.626 1.00 65.56 83 HIS A CA 1
ATOM 635 C C . HIS A 1 83 ? 23.549 8.430 -19.974 1.00 65.56 83 HIS A C 1
ATOM 637 O O . HIS A 1 83 ? 23.576 7.203 -20.048 1.00 65.56 83 HIS A O 1
ATOM 643 N N . ARG A 1 84 ? 23.622 9.189 -21.074 1.00 59.75 84 ARG A N 1
ATOM 644 C CA . ARG A 1 84 ? 23.923 8.655 -22.419 1.00 59.75 84 ARG A CA 1
ATOM 645 C C . ARG A 1 84 ? 25.398 8.240 -22.597 1.00 59.75 84 ARG A C 1
ATOM 647 O O . ARG A 1 84 ? 25.911 8.268 -23.709 1.00 59.75 84 ARG A O 1
ATOM 654 N N . GLN A 1 85 ? 26.104 7.895 -21.517 1.00 54.03 85 GLN A N 1
ATOM 655 C CA . GLN A 1 85 ? 27.543 7.597 -21.549 1.00 54.03 85 GLN A CA 1
ATOM 656 C C . GLN A 1 85 ? 27.885 6.107 -21.716 1.00 54.03 85 GLN A C 1
ATOM 658 O O . GLN A 1 85 ? 29.045 5.788 -21.964 1.00 54.03 85 GLN A O 1
ATOM 663 N N . TYR A 1 86 ? 26.913 5.189 -21.670 1.00 55.47 86 TYR A N 1
ATOM 664 C CA . TYR A 1 86 ? 27.147 3.793 -22.057 1.00 55.47 86 TYR A CA 1
ATOM 665 C C . TYR A 1 86 ? 26.818 3.602 -23.540 1.00 55.47 86 TYR A C 1
ATOM 667 O O . TYR A 1 86 ? 25.675 3.385 -23.929 1.00 55.47 86 TYR A O 1
ATOM 675 N N . VAL A 1 87 ? 27.861 3.701 -24.364 1.00 55.19 87 VAL A N 1
ATOM 676 C CA . VAL A 1 87 ? 27.860 3.820 -25.837 1.00 55.19 87 VAL A CA 1
ATOM 677 C C . VAL A 1 87 ? 27.176 2.655 -26.589 1.00 55.19 87 VAL A C 1
ATOM 679 O O . VAL A 1 87 ? 27.042 2.718 -27.803 1.00 55.19 87 VAL A O 1
ATOM 682 N N . ASN A 1 88 ? 26.678 1.612 -25.914 1.00 57.84 88 ASN A N 1
ATOM 683 C CA . ASN A 1 88 ? 26.146 0.421 -26.589 1.00 57.84 88 ASN A CA 1
ATOM 684 C C . ASN A 1 88 ? 24.857 -0.178 -25.992 1.00 57.84 88 ASN A C 1
ATOM 686 O O . ASN A 1 88 ? 24.444 -1.259 -26.406 1.00 57.84 88 ASN A O 1
ATOM 690 N N . VAL A 1 89 ? 24.201 0.487 -25.033 1.00 62.72 89 VAL A N 1
ATOM 691 C CA . VAL A 1 89 ? 22.916 0.020 -24.478 1.00 62.72 89 VAL A CA 1
ATOM 692 C C . VAL A 1 89 ? 21.848 1.092 -24.625 1.00 62.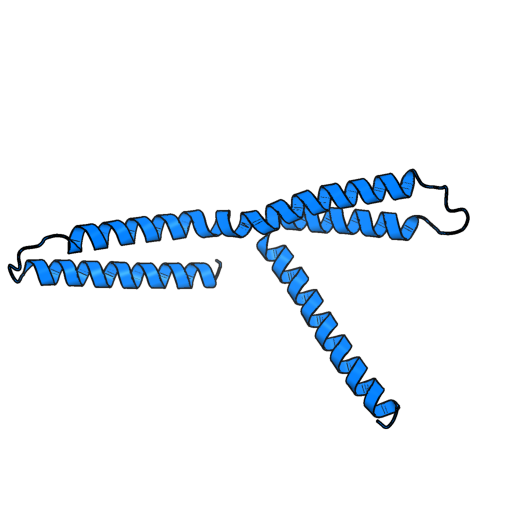72 89 VAL A C 1
ATOM 694 O O . VAL A 1 89 ? 22.029 2.239 -24.221 1.00 62.72 89 VAL A O 1
ATOM 697 N N . SER A 1 90 ? 20.720 0.719 -25.232 1.00 71.44 90 SER A N 1
ATOM 698 C CA . SER A 1 90 ? 19.575 1.618 -25.356 1.00 71.44 90 SER A CA 1
ATOM 699 C C . SER A 1 90 ? 19.092 2.015 -23.954 1.00 71.44 90 SER A C 1
ATOM 701 O O . SER A 1 90 ? 18.814 1.123 -23.154 1.00 71.44 90 SER A O 1
ATOM 703 N N . PRO A 1 91 ? 18.944 3.313 -23.634 1.00 75.62 91 PRO A N 1
ATOM 704 C CA . PRO A 1 91 ? 18.412 3.759 -22.343 1.00 75.62 91 PRO A CA 1
ATOM 705 C C . PRO A 1 91 ? 16.909 3.454 -22.177 1.00 75.62 91 PRO A C 1
ATOM 707 O O . PRO A 1 91 ? 16.355 3.620 -21.091 1.00 75.62 91 PRO A O 1
ATOM 710 N N . MET A 1 92 ? 16.245 2.979 -23.238 1.00 82.00 92 MET A N 1
ATOM 711 C CA . MET A 1 92 ? 14.803 2.723 -23.295 1.00 82.00 92 MET A CA 1
ATOM 712 C C . MET A 1 92 ? 14.267 1.804 -22.175 1.00 82.00 92 MET A C 1
ATOM 714 O O . MET A 1 92 ? 13.244 2.157 -21.588 1.00 82.00 92 MET A O 1
ATOM 718 N N . PRO A 1 93 ? 14.918 0.677 -21.806 1.00 86.50 93 PRO A N 1
ATOM 719 C CA . PRO A 1 93 ? 14.424 -0.196 -20.739 1.00 86.50 93 PRO A CA 1
ATOM 720 C C . P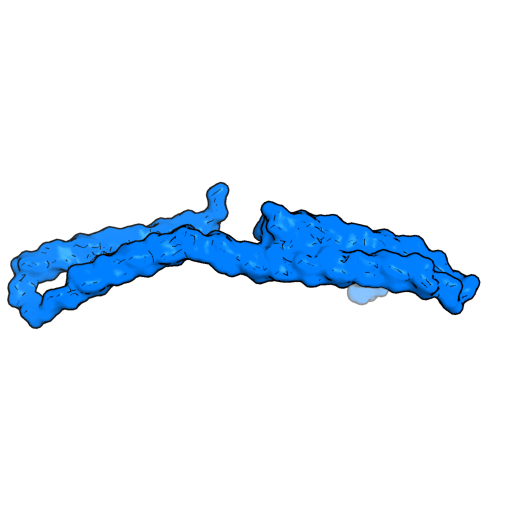RO A 1 93 ? 14.429 0.483 -19.363 1.00 86.50 93 PRO A C 1
ATOM 722 O O . PRO A 1 93 ? 13.505 0.290 -18.577 1.00 86.50 93 PRO A O 1
ATOM 725 N N . PHE A 1 94 ? 15.432 1.320 -19.082 1.00 85.62 94 PHE A N 1
ATOM 726 C CA . PHE A 1 94 ? 15.539 2.041 -17.810 1.00 85.62 94 PHE A CA 1
ATOM 727 C C . PHE A 1 94 ? 14.501 3.159 -17.695 1.00 85.62 94 PHE A C 1
ATOM 729 O O . PHE A 1 94 ? 13.913 3.346 -16.630 1.00 85.62 94 PHE A O 1
ATOM 736 N N . VAL A 1 95 ? 14.224 3.856 -18.802 1.00 90.00 95 VAL A N 1
ATOM 737 C CA . VAL A 1 95 ? 13.133 4.839 -18.870 1.00 90.00 95 VAL A CA 1
ATOM 738 C C . VAL A 1 95 ? 11.785 4.152 -18.655 1.00 90.00 95 VAL A C 1
ATOM 740 O O . VAL A 1 95 ? 10.989 4.620 -17.844 1.00 90.00 95 VAL A O 1
ATOM 743 N N . LEU A 1 96 ? 11.540 3.019 -19.322 1.00 93.12 96 LEU A N 1
ATOM 744 C CA . LEU A 1 96 ? 10.297 2.262 -19.169 1.00 93.12 96 LEU A CA 1
ATOM 745 C C . LEU A 1 96 ? 10.101 1.773 -17.729 1.00 93.12 96 LEU A C 1
ATOM 747 O O . LEU A 1 96 ? 9.009 1.906 -17.182 1.00 93.12 96 LEU A O 1
ATOM 751 N N . TYR A 1 97 ? 11.163 1.266 -17.097 1.00 92.69 97 TYR A N 1
ATOM 752 C CA . TYR A 1 97 ? 11.139 0.877 -15.690 1.00 92.69 97 TYR A CA 1
ATOM 753 C C . TYR A 1 97 ? 10.801 2.063 -14.777 1.00 92.69 97 TYR A C 1
ATOM 755 O O . TYR A 1 97 ? 9.913 1.957 -13.935 1.00 92.69 97 TYR A O 1
ATOM 763 N N . GLY A 1 98 ? 11.450 3.214 -14.977 1.00 94.38 98 GLY A N 1
ATOM 764 C CA . GLY A 1 98 ? 11.163 4.426 -14.210 1.00 94.38 98 GLY A CA 1
ATOM 765 C C . GLY A 1 98 ? 9.714 4.902 -14.362 1.00 94.38 98 GLY A C 1
ATOM 766 O O . GLY A 1 98 ? 9.063 5.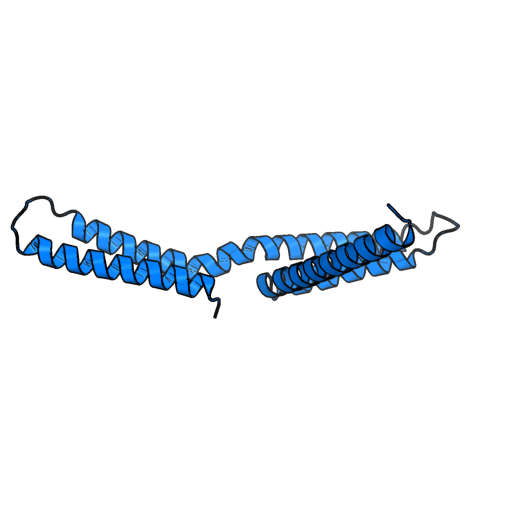192 -13.362 1.00 94.38 98 GLY A O 1
ATOM 767 N N . ILE A 1 99 ? 9.172 4.895 -15.585 1.00 95.75 99 ILE A N 1
ATOM 768 C CA . ILE A 1 99 ? 7.757 5.211 -15.847 1.00 95.75 99 ILE A CA 1
ATOM 769 C C . ILE A 1 99 ? 6.835 4.233 -15.111 1.00 95.75 99 ILE A C 1
ATOM 771 O O . ILE A 1 99 ? 5.861 4.655 -14.490 1.00 95.75 99 ILE A O 1
ATOM 775 N N . LEU A 1 100 ? 7.146 2.936 -15.136 1.00 95.56 100 LEU A N 1
ATOM 776 C CA . LEU A 1 100 ? 6.350 1.918 -14.457 1.00 95.56 100 LEU A CA 1
ATOM 777 C C . LEU A 1 100 ? 6.333 2.133 -12.936 1.00 95.56 100 LEU A C 1
ATOM 779 O O . LEU A 1 100 ? 5.266 2.062 -12.329 1.00 95.56 100 LEU A O 1
ATOM 783 N N . LEU A 1 101 ? 7.475 2.481 -12.330 1.00 96.06 101 LEU A N 1
ATOM 784 C CA . LEU A 1 101 ? 7.544 2.838 -10.908 1.00 96.06 101 LEU A CA 1
ATOM 785 C C . LEU A 1 101 ? 6.697 4.071 -10.572 1.00 96.06 101 LEU A C 1
ATOM 787 O O . LEU A 1 101 ? 6.006 4.064 -9.555 1.00 96.06 101 LEU A O 1
ATOM 791 N N . ILE A 1 102 ? 6.705 5.100 -11.427 1.00 96.69 102 ILE A N 1
ATOM 792 C CA . ILE A 1 102 ? 5.865 6.293 -11.242 1.00 96.69 102 ILE A CA 1
ATOM 793 C C . ILE A 1 102 ? 4.386 5.905 -11.263 1.00 96.69 102 ILE A C 1
ATOM 795 O O . ILE A 1 102 ? 3.640 6.301 -10.371 1.00 96.69 102 ILE A O 1
ATOM 799 N N . LEU A 1 103 ? 3.960 5.109 -12.246 1.00 96.25 103 LEU A N 1
ATOM 800 C CA . LEU A 1 103 ? 2.566 4.677 -12.363 1.00 96.25 103 LEU A CA 1
ATOM 801 C C . LEU A 1 103 ? 2.123 3.861 -11.146 1.00 96.25 103 LEU A C 1
ATOM 803 O O . LEU A 1 103 ? 1.082 4.154 -10.562 1.00 96.25 103 LEU A O 1
ATOM 807 N N . VAL A 1 104 ? 2.926 2.882 -10.723 1.00 94.88 104 VAL A N 1
ATOM 808 C CA . VAL A 1 104 ? 2.638 2.079 -9.524 1.00 94.88 104 VAL A CA 1
ATOM 809 C C . VAL A 1 104 ? 2.617 2.954 -8.271 1.00 94.88 104 VAL A C 1
ATOM 811 O O . VAL A 1 104 ? 1.732 2.798 -7.432 1.00 94.88 104 VAL A O 1
ATOM 814 N N . GLY A 1 105 ? 3.545 3.903 -8.154 1.00 95.31 105 GLY A N 1
ATOM 815 C CA . GLY A 1 105 ? 3.607 4.825 -7.027 1.00 95.31 105 GLY A CA 1
ATOM 816 C C . GLY A 1 105 ? 2.385 5.744 -6.935 1.00 95.31 105 GLY A C 1
ATOM 817 O O . GLY A 1 105 ? 1.821 5.916 -5.856 1.00 95.31 105 GLY A O 1
ATOM 818 N N . ILE A 1 106 ? 1.914 6.262 -8.073 1.00 95.06 106 ILE A N 1
ATOM 819 C CA . ILE A 1 106 ? 0.671 7.041 -8.165 1.00 95.06 106 ILE A CA 1
ATOM 820 C C . ILE A 1 106 ? -0.529 6.179 -7.765 1.00 95.06 106 ILE A C 1
ATOM 822 O O . ILE A 1 106 ? -1.343 6.600 -6.944 1.00 95.06 106 ILE A O 1
ATOM 826 N N . LEU A 1 107 ? -0.634 4.958 -8.297 1.00 94.44 107 LEU A N 1
ATOM 827 C CA . LEU A 1 107 ? -1.718 4.038 -7.948 1.00 94.44 107 LEU A CA 1
ATOM 828 C C . LEU A 1 107 ? -1.728 3.717 -6.445 1.00 94.44 107 LEU A C 1
ATOM 830 O O . LEU A 1 107 ? -2.795 3.726 -5.835 1.00 94.44 107 LEU A O 1
ATOM 834 N N . LEU A 1 108 ? -0.561 3.527 -5.823 1.00 92.94 108 LEU A N 1
ATOM 835 C CA . LEU A 1 108 ? -0.430 3.348 -4.374 1.00 92.94 108 LEU A CA 1
ATOM 836 C C . LEU A 1 108 ? -0.827 4.593 -3.575 1.00 92.94 108 LEU A C 1
ATOM 838 O O . LEU A 1 108 ? -1.393 4.453 -2.498 1.00 92.94 108 LEU A O 1
ATOM 842 N N . ALA A 1 109 ? -0.562 5.799 -4.077 1.00 90.12 109 ALA A N 1
ATOM 843 C CA . ALA A 1 109 ? -0.947 7.027 -3.387 1.00 90.12 109 ALA A CA 1
ATOM 844 C C . ALA A 1 109 ? -2.473 7.237 -3.376 1.00 90.12 109 ALA A C 1
ATOM 846 O O . ALA A 1 109 ? -3.024 7.674 -2.368 1.00 90.12 109 ALA A O 1
ATOM 847 N N . PHE A 1 110 ? -3.160 6.906 -4.478 1.00 88.75 110 PHE A N 1
ATOM 848 C CA . PHE A 1 110 ? -4.615 7.084 -4.611 1.00 88.75 110 PHE A CA 1
ATOM 849 C C . PHE A 1 110 ? -5.437 5.876 -4.144 1.00 88.75 110 PHE A C 1
ATOM 851 O O . PHE A 1 110 ? -6.555 6.040 -3.662 1.00 88.75 110 PHE A O 1
ATOM 858 N N . ASN A 1 111 ? -4.908 4.661 -4.288 1.00 89.19 111 ASN A N 1
ATOM 859 C CA . ASN A 1 111 ? -5.539 3.425 -3.832 1.00 89.19 111 ASN A CA 1
ATOM 860 C C . ASN A 1 111 ? -4.485 2.467 -3.238 1.00 89.19 111 ASN A C 1
ATOM 862 O O . ASN A 1 111 ? -4.083 1.497 -3.894 1.00 89.19 111 ASN A O 1
ATOM 866 N N . PRO A 1 112 ? -4.043 2.718 -1.990 1.00 86.62 112 PRO A N 1
ATOM 867 C CA . PRO A 1 112 ? -2.925 2.008 -1.366 1.00 86.62 112 PRO A CA 1
ATOM 868 C C . PRO A 1 112 ? -3.175 0.500 -1.284 1.00 86.62 112 PRO A C 1
ATOM 870 O O . PRO A 1 112 ? -2.374 -0.307 -1.753 1.00 86.62 112 PRO A O 1
ATOM 873 N N . PHE A 1 113 ? -4.332 0.105 -0.753 1.00 84.62 113 PHE A N 1
ATOM 874 C CA . PHE A 1 113 ? -4.671 -1.306 -0.575 1.00 84.62 113 PHE A CA 1
ATOM 875 C C . PHE A 1 113 ? -5.018 -2.017 -1.870 1.00 84.62 113 PHE A C 1
ATOM 877 O O . PHE A 1 113 ? -4.560 -3.139 -2.081 1.00 84.62 113 PHE A O 1
ATOM 884 N N . GLY A 1 114 ? -5.805 -1.380 -2.739 1.00 87.31 114 GLY A N 1
ATOM 885 C CA . GLY A 1 114 ? -6.160 -1.968 -4.024 1.00 87.31 114 GLY A CA 1
ATOM 886 C C . GLY A 1 114 ? -4.916 -2.266 -4.852 1.00 87.31 114 GLY A C 1
ATOM 887 O O . GLY A 1 114 ? -4.790 -3.354 -5.406 1.00 87.31 114 GLY A O 1
ATOM 888 N N . THR A 1 115 ? -3.950 -1.347 -4.857 1.00 90.62 115 THR A N 1
ATOM 889 C CA . THR A 1 115 ? -2.708 -1.525 -5.614 1.00 90.62 115 THR A CA 1
ATOM 890 C C . THR A 1 115 ? -1.834 -2.634 -5.032 1.00 90.62 115 THR A C 1
ATOM 892 O O . THR A 1 115 ? -1.365 -3.481 -5.789 1.00 90.62 115 THR A O 1
ATOM 895 N N . VAL A 1 116 ? -1.667 -2.709 -3.702 1.00 90.62 116 VAL A N 1
ATOM 896 C CA . VAL A 1 116 ? -0.942 -3.827 -3.063 1.00 90.62 116 VAL A CA 1
ATOM 897 C C . VAL A 1 116 ? -1.594 -5.172 -3.387 1.00 90.62 116 VAL A C 1
ATOM 899 O O . VAL A 1 116 ? -0.892 -6.123 -3.720 1.00 90.62 116 VAL A O 1
ATOM 902 N N . LEU A 1 117 ? -2.926 -5.261 -3.338 1.00 92.06 117 LEU A N 1
ATOM 903 C CA . LEU A 1 117 ? -3.652 -6.491 -3.666 1.00 92.06 117 LEU A CA 1
ATOM 904 C C . LEU A 1 117 ? -3.412 -6.928 -5.113 1.00 92.06 117 LEU A C 1
ATOM 906 O O . LEU A 1 117 ? -3.120 -8.097 -5.347 1.00 92.06 117 LEU A O 1
ATOM 910 N N . VAL A 1 118 ? -3.486 -6.003 -6.071 1.00 93.12 118 VAL A N 1
ATOM 911 C CA . VAL A 1 118 ? -3.210 -6.300 -7.486 1.00 93.12 118 VAL A CA 1
ATOM 912 C C . VAL A 1 118 ? -1.766 -6.766 -7.675 1.00 93.12 118 VAL A C 1
ATOM 914 O O . VAL A 1 118 ? -1.529 -7.758 -8.361 1.00 93.12 118 VAL A O 1
ATOM 917 N N . LEU A 1 119 ? -0.797 -6.110 -7.031 1.00 90.94 119 LEU A N 1
ATOM 918 C CA . LEU A 1 119 ? 0.607 -6.526 -7.087 1.00 90.94 119 LEU A CA 1
ATOM 919 C C . LEU A 1 119 ? 0.804 -7.938 -6.521 1.00 90.94 119 LEU A C 1
ATOM 921 O O . LEU A 1 119 ? 1.482 -8.754 -7.143 1.00 90.94 119 LEU A O 1
ATOM 925 N N . LEU A 1 120 ? 0.175 -8.252 -5.386 1.00 94.19 120 LEU A N 1
ATOM 926 C CA . LEU A 1 120 ? 0.211 -9.590 -4.792 1.00 94.19 120 LEU A CA 1
ATOM 927 C C . LEU A 1 120 ? -0.466 -10.639 -5.680 1.00 94.19 120 LEU A C 1
ATOM 929 O O . LEU A 1 120 ? 0.024 -11.760 -5.766 1.00 94.19 120 LEU A O 1
ATOM 933 N N . GLN A 1 121 ? -1.558 -10.294 -6.364 1.00 95.50 121 GLN A N 1
ATOM 934 C CA . GLN A 1 121 ? -2.218 -11.189 -7.319 1.00 95.50 121 GLN A CA 1
ATOM 935 C C . GLN A 1 121 ? -1.325 -11.490 -8.520 1.00 95.50 121 GLN A C 1
ATOM 937 O O . GLN A 1 121 ? -1.193 -12.652 -8.898 1.00 95.50 121 GLN A O 1
ATOM 942 N N . ILE A 1 122 ? -0.680 -10.468 -9.091 1.00 95.25 122 ILE A N 1
ATOM 943 C CA . ILE A 1 122 ? 0.289 -10.646 -10.179 1.00 95.25 122 ILE A CA 1
ATOM 944 C C . ILE A 1 122 ? 1.443 -11.525 -9.697 1.00 95.25 122 ILE A C 1
ATOM 946 O O . ILE A 1 122 ? 1.792 -12.488 -10.371 1.00 95.25 122 ILE A O 1
ATOM 950 N N . PHE A 1 123 ? 1.994 -11.243 -8.515 1.00 93.75 123 PHE A N 1
ATOM 951 C CA . PHE A 1 123 ? 3.071 -12.033 -7.922 1.00 93.75 123 PHE A CA 1
ATOM 952 C C . PHE A 1 123 ? 2.663 -13.493 -7.660 1.00 93.75 123 PHE A C 1
ATOM 954 O O . PHE A 1 123 ? 3.409 -14.420 -7.960 1.00 93.75 123 PHE A O 1
ATOM 961 N N . GLY A 1 124 ? 1.457 -13.726 -7.145 1.00 96.88 124 GLY A N 1
ATOM 962 C CA . GLY A 1 124 ? 0.921 -15.072 -6.959 1.00 96.88 124 GLY A CA 1
ATOM 963 C C . GLY A 1 124 ? 0.736 -15.804 -8.288 1.00 96.88 124 GLY A C 1
ATOM 964 O O . GLY A 1 124 ? 1.122 -16.964 -8.416 1.00 96.88 124 GLY A O 1
ATOM 965 N N . ALA A 1 125 ? 0.208 -15.122 -9.306 1.00 97.31 125 ALA A N 1
ATOM 966 C CA . ALA A 1 125 ? 0.042 -15.688 -10.639 1.00 97.31 125 ALA A CA 1
ATOM 967 C C . ALA A 1 125 ? 1.390 -16.052 -11.279 1.00 97.31 125 ALA A C 1
ATOM 969 O O . ALA A 1 125 ? 1.522 -17.142 -11.836 1.00 97.31 125 ALA A O 1
ATOM 970 N N . THR A 1 126 ? 2.409 -15.192 -11.166 1.00 96.75 126 THR A N 1
ATOM 971 C CA . THR A 1 126 ? 3.750 -15.505 -11.679 1.00 96.75 126 THR A CA 1
ATOM 972 C C . THR A 1 126 ? 4.362 -16.689 -10.943 1.00 96.75 126 THR A C 1
ATOM 974 O O . THR A 1 126 ? 4.950 -17.546 -11.595 1.00 96.75 126 THR A O 1
ATOM 977 N N . MET A 1 127 ? 4.173 -16.805 -9.624 1.00 97.12 127 MET A N 1
ATOM 978 C CA . MET A 1 127 ? 4.608 -17.981 -8.863 1.00 97.12 127 MET A CA 1
ATOM 979 C C . MET A 1 127 ? 3.946 -19.274 -9.339 1.00 97.12 127 MET A C 1
ATOM 981 O O . MET A 1 127 ? 4.638 -20.270 -9.536 1.00 97.12 127 MET A O 1
ATOM 985 N N . VAL A 1 128 ? 2.634 -19.263 -9.589 1.00 97.88 128 VAL A N 1
ATOM 986 C CA . VAL A 1 128 ? 1.926 -20.434 -10.134 1.00 97.88 128 VAL A CA 1
ATOM 987 C C . VAL A 1 128 ? 2.481 -20.816 -11.505 1.00 97.88 128 VAL A C 1
ATOM 989 O O . VAL A 1 128 ? 2.762 -21.987 -11.751 1.00 97.88 128 VAL A O 1
ATOM 992 N N . VAL A 1 129 ? 2.688 -19.836 -12.387 1.00 97.56 129 VAL A N 1
ATOM 993 C CA . VAL A 1 129 ? 3.276 -20.082 -13.711 1.00 97.56 129 VAL A CA 1
ATOM 994 C C . VAL A 1 129 ? 4.684 -20.659 -13.583 1.00 97.56 129 VAL A C 1
ATOM 996 O O . VAL A 1 129 ? 4.991 -21.639 -14.256 1.00 97.56 129 VAL A O 1
ATOM 999 N N . MET A 1 130 ? 5.523 -20.105 -12.704 1.00 96.81 130 MET A N 1
ATOM 1000 C CA . MET A 1 130 ? 6.875 -20.617 -12.462 1.00 96.81 130 MET A CA 1
ATOM 1001 C C . MET A 1 130 ? 6.850 -22.067 -11.967 1.00 96.81 130 MET A C 1
ATOM 1003 O O . MET A 1 130 ? 7.555 -22.898 -12.531 1.00 96.81 130 MET A O 1
ATOM 1007 N N . ALA A 1 131 ? 5.988 -22.397 -11.003 1.00 96.75 131 ALA A N 1
ATOM 1008 C CA . ALA A 1 131 ? 5.850 -23.761 -10.494 1.00 96.75 131 ALA A CA 1
ATOM 1009 C C . ALA A 1 131 ? 5.404 -24.751 -11.586 1.00 96.75 131 ALA A C 1
ATOM 1011 O O . ALA A 1 131 ? 5.961 -25.840 -11.709 1.00 96.75 131 ALA A O 1
ATOM 1012 N N . ILE A 1 132 ? 4.435 -24.367 -12.426 1.00 96.94 132 ILE A N 1
ATOM 1013 C CA . ILE A 1 132 ? 3.999 -25.195 -13.562 1.00 96.94 132 ILE A CA 1
ATOM 1014 C C . ILE A 1 132 ? 5.157 -25.407 -14.543 1.00 96.94 132 ILE A C 1
ATOM 1016 O O . ILE A 1 132 ? 5.393 -26.530 -14.986 1.00 96.94 132 ILE A O 1
ATOM 1020 N N . MET A 1 133 ? 5.891 -24.343 -14.877 1.00 95.81 133 MET A N 1
ATOM 1021 C CA . MET A 1 133 ? 7.036 -24.420 -15.786 1.00 95.81 133 MET A CA 1
ATOM 1022 C C . MET A 1 133 ? 8.137 -25.330 -15.238 1.00 95.81 133 MET A C 1
ATOM 1024 O O . MET A 1 133 ? 8.723 -26.096 -16.002 1.00 95.81 133 MET A O 1
ATOM 1028 N N . GLU A 1 134 ? 8.395 -25.288 -13.933 1.00 94.75 134 GLU A N 1
ATOM 1029 C CA . GLU A 1 134 ? 9.378 -26.141 -13.267 1.00 94.75 134 GLU A CA 1
ATOM 1030 C C . GLU A 1 134 ? 8.978 -27.621 -13.326 1.00 94.75 134 GLU A C 1
ATOM 1032 O O . GLU A 1 134 ? 9.782 -28.449 -13.752 1.00 94.75 134 GLU A O 1
ATOM 1037 N N . ILE A 1 135 ? 7.711 -27.948 -13.036 1.00 95.31 135 ILE A N 1
ATOM 1038 C CA . ILE A 1 135 ? 7.176 -29.317 -13.155 1.00 95.31 135 ILE A CA 1
ATOM 1039 C C . ILE A 1 135 ? 7.304 -29.829 -14.595 1.00 95.31 135 ILE A C 1
ATOM 1041 O O . ILE A 1 135 ? 7.817 -30.923 -14.831 1.00 95.31 135 ILE A O 1
ATOM 1045 N N . VAL A 1 136 ? 6.882 -29.025 -15.577 1.00 94.75 136 VAL A N 1
ATOM 1046 C CA . VAL A 1 136 ? 6.979 -29.381 -17.003 1.00 94.75 136 VAL A CA 1
ATOM 1047 C C . VAL A 1 136 ? 8.434 -29.601 -17.418 1.00 94.75 136 VAL A C 1
ATOM 1049 O O . VAL A 1 136 ? 8.723 -30.481 -18.231 1.00 94.75 136 VAL A O 1
ATOM 1052 N N . THR A 1 137 ? 9.355 -28.805 -16.877 1.00 94.50 137 THR A N 1
ATOM 1053 C CA . THR A 1 137 ? 10.781 -28.896 -17.199 1.00 94.50 137 THR A CA 1
ATOM 1054 C C . THR A 1 137 ? 11.425 -30.128 -16.562 1.00 94.50 137 THR A C 1
ATOM 1056 O O . THR A 1 137 ? 12.146 -30.834 -17.263 1.00 94.50 137 THR A O 1
ATOM 1059 N N . SER A 1 138 ? 11.116 -30.451 -15.300 1.00 92.69 138 SER A N 1
ATOM 1060 C CA . SER A 1 138 ? 11.571 -31.690 -14.640 1.00 92.69 138 SER A CA 1
ATOM 1061 C C . SER A 1 138 ? 11.111 -32.930 -15.411 1.00 92.69 138 SER A C 1
ATOM 1063 O O . SER A 1 138 ? 11.934 -33.777 -15.756 1.00 92.69 138 SER A O 1
ATOM 1065 N N . TRP A 1 139 ? 9.843 -32.981 -15.832 1.00 91.56 139 TRP A N 1
ATOM 1066 C CA . TRP A 1 139 ? 9.325 -34.107 -16.618 1.00 91.56 139 TRP A CA 1
ATOM 1067 C C . TRP A 1 139 ? 10.022 -34.262 -17.973 1.00 91.56 139 TRP A C 1
ATOM 1069 O O . TRP A 1 139 ? 10.242 -35.382 -18.431 1.00 91.56 139 TRP A O 1
ATOM 1079 N N . LYS A 1 140 ? 10.387 -33.151 -18.627 1.00 88.75 140 LYS A N 1
ATOM 1080 C CA . LYS A 1 140 ? 11.132 -33.180 -19.896 1.00 88.75 140 LYS A CA 1
ATOM 1081 C C . LYS A 1 140 ? 12.591 -33.599 -19.726 1.00 88.75 140 LYS A C 1
ATOM 1083 O O . LYS A 1 140 ? 13.148 -34.176 -20.655 1.00 88.75 140 LYS A O 1
ATOM 1088 N N . LEU A 1 141 ? 13.208 -33.281 -18.589 1.00 85.00 141 LEU A N 1
ATOM 1089 C CA . LEU A 1 141 ? 14.615 -33.580 -18.314 1.00 85.00 141 LEU A CA 1
ATOM 1090 C C . LEU A 1 141 ? 14.835 -34.971 -17.699 1.00 85.00 141 LEU A C 1
ATOM 1092 O O . LEU A 1 141 ? 15.985 -35.382 -17.575 1.00 85.00 141 LEU A O 1
ATOM 1096 N N . GLY A 1 142 ? 13.771 -35.718 -17.381 1.00 70.56 142 GLY A N 1
ATOM 1097 C CA . GLY A 1 142 ? 13.877 -37.096 -16.887 1.00 70.56 142 GLY A CA 1
ATOM 1098 C C . GLY A 1 142 ? 14.570 -37.206 -15.526 1.00 70.56 142 GLY A C 1
ATOM 1099 O O . GLY A 1 142 ? 15.243 -38.204 -15.272 1.00 70.56 142 GLY A O 1
ATOM 1100 N N . ILE A 1 143 ? 14.422 -36.172 -14.691 1.00 60.16 143 ILE A N 1
ATOM 1101 C CA . ILE A 1 143 ? 14.799 -36.155 -13.272 1.00 60.16 143 ILE A CA 1
ATOM 1102 C C . ILE A 1 143 ? 13.521 -36.094 -12.444 1.00 60.16 143 ILE A C 1
ATOM 1104 O O . ILE A 1 143 ? 12.680 -35.211 -12.755 1.00 60.16 143 ILE A O 1
#